Protein AF-A0A379WLP4-F1 (afdb_monomer)

Solvent-accessible surface area (backbone atoms only — not comparable to full-atom values): 7113 Å² total; per-residue (Å²): 132,89,72,77,72,89,37,88,40,67,67,55,43,51,55,47,60,77,46,59,93,45,58,70,45,80,74,51,76,44,30,33,38,35,47,79,51,101,58,33,37,35,39,41,37,48,49,76,49,77,53,95,95,45,73,48,75,46,76,45,78,46,81,50,61,73,77,91,69,86,80,85,75,71,75,43,78,44,61,55,70,93,89,52,93,49,63,40,43,56,43,67,52,81,94,42,44,71,57,33,59,52,56,67,70,36,68,65,67,25,67,62,82,120

Sequence (114 aa):
MSSVPWFKSTLMNMVLRDLSGWRCEKLTEHSAVLHLNAFTQVICHVQQKRLFMASIHSCEFRVKGAINYPLQGKIRAHQPGWLKRYPVIFTGSKSTAGLINYLNRFPNLQQALE

Nearest PDB structures (foldseek):
  6em1-assembly1_5  TM=5.827E-01  e=7.684E-01  Saccharomyces cerevisiae S288C
  4m5t-assembly3_C  TM=4.895E-01  e=4.809E-01  Homo sapiens
  4ydz-assembly1_A  TM=4.795E-01  e=7.247E-01  Caenorhabditis elegans
  4ydz-assembly1_B  TM=4.992E-01  e=9.714E-01  Caenorhabditis elegans
  3ub1-assembly2_F  TM=5.232E-01  e=4.202E+00  Clostridium perfringens

Foldseek 3Di:
DPDDQPAPDPVVSVVCVVVVVFDWADPDSFWIWTDPDPFKIKIWGWDWDDDPPDIDIDIDIDMDGDPPDPQDFDKDWDADDDPDGDFTQIDGDPSCVVVSVVQVVDSCSRVPPD

InterPro domains:
  IPR021500 Protein of unknown function DUF3156 [PF11354] (17-114)

pLDDT: mean 83.44, std 10.7, range [40.09, 94.69]

Radius of gyration: 18.36 Å; Cα contacts (8 Å, |Δi|>4): 155; chains: 1; bounding box: 30×42×47 Å

Mean predicted aligned error: 9.26 Å

Secondary structure (DSSP, 8-state):
--PPPSSS-HHHHHHHHHTTTSEEEE-SSSEEEEESSSSEEEEEEEEEEEETTEEEEEEEEEEEE---------EEEE---SSS-PPPEEEE-GGGHHHHHHHTT-HHHHHS--

Structure (mmCIF, N/CA/C/O backbone):
data_AF-A0A379WLP4-F1
#
_entry.id   AF-A0A379WLP4-F1
#
loop_
_atom_site.group_PDB
_atom_site.id
_atom_site.type_symbol
_atom_site.label_atom_id
_atom_site.label_alt_id
_atom_site.label_comp_id
_atom_site.label_asym_id
_atom_site.label_entity_id
_atom_site.label_seq_id
_atom_site.pdbx_PDB_ins_code
_atom_site.Cartn_x
_atom_site.Cartn_y
_atom_site.Cartn_z
_atom_site.occupancy
_atom_site.B_iso_or_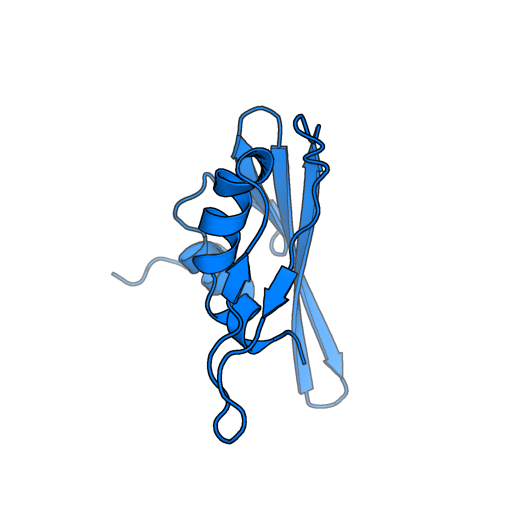equiv
_atom_site.auth_seq_id
_atom_site.auth_comp_id
_atom_site.auth_asym_id
_atom_site.auth_atom_id
_atom_site.pdbx_PDB_model_num
ATOM 1 N N . MET A 1 1 ? -11.983 -0.015 -23.461 1.00 40.09 1 MET A N 1
ATOM 2 C CA . MET A 1 1 ? -10.708 0.479 -24.021 1.00 40.09 1 MET A CA 1
ATOM 3 C C . MET A 1 1 ? -9.580 -0.317 -23.390 1.00 40.09 1 MET A C 1
ATOM 5 O O . MET A 1 1 ? -9.458 -0.290 -22.173 1.00 40.09 1 MET A O 1
ATOM 9 N N . SER A 1 2 ? -8.824 -1.086 -24.176 1.00 44.78 2 SER A N 1
ATOM 10 C CA . SER A 1 2 ? -7.594 -1.723 -23.692 1.00 44.78 2 SER A CA 1
ATOM 11 C C . SER A 1 2 ? -6.563 -0.611 -23.495 1.00 44.78 2 SER A C 1
ATOM 13 O O . SER A 1 2 ? -6.033 -0.081 -24.467 1.00 44.78 2 SER A O 1
ATOM 15 N N . SER A 1 3 ? -6.378 -0.152 -22.255 1.00 64.44 3 SER A N 1
ATOM 16 C CA . SER A 1 3 ? -5.305 0.790 -21.944 1.00 64.44 3 SER A CA 1
ATOM 17 C C . SER A 1 3 ? -3.984 0.062 -22.156 1.00 64.44 3 SER A C 1
ATOM 19 O O . SER A 1 3 ? -3.763 -0.986 -21.542 1.00 64.44 3 SER A O 1
ATOM 21 N N . VAL A 1 4 ? -3.123 0.602 -23.016 1.00 74.25 4 VAL A N 1
ATOM 22 C CA . VAL A 1 4 ? -1.767 0.080 -23.206 1.00 74.25 4 VAL A CA 1
ATOM 23 C C . VAL A 1 4 ? -1.103 -0.039 -21.826 1.00 74.25 4 VAL A C 1
ATOM 25 O O . VAL A 1 4 ? -1.128 0.935 -21.068 1.00 74.25 4 VAL A O 1
ATOM 28 N N . PRO A 1 5 ? -0.565 -1.215 -21.457 1.00 80.75 5 PRO A N 1
ATOM 29 C CA . PRO A 1 5 ? 0.054 -1.399 -20.154 1.00 80.75 5 PRO A CA 1
ATOM 30 C C . PRO A 1 5 ? 1.229 -0.430 -19.996 1.00 80.75 5 PRO A C 1
ATOM 32 O O . PRO A 1 5 ? 2.116 -0.363 -20.845 1.00 80.75 5 PRO A O 1
ATOM 35 N N . TRP A 1 6 ? 1.226 0.331 -18.903 1.00 86.50 6 TRP A N 1
ATOM 36 C CA . TRP A 1 6 ? 2.233 1.363 -18.646 1.00 86.50 6 TRP A CA 1
ATOM 37 C C . TRP A 1 6 ? 3.601 0.761 -18.271 1.00 86.50 6 TRP A C 1
ATOM 39 O O . TRP A 1 6 ? 4.657 1.356 -18.512 1.00 86.50 6 TRP A O 1
ATOM 49 N N . PHE A 1 7 ? 3.588 -0.455 -17.725 1.00 89.88 7 PHE A N 1
ATOM 50 C CA . PHE A 1 7 ? 4.763 -1.257 -17.387 1.00 89.88 7 PHE A CA 1
ATOM 51 C C . PHE A 1 7 ? 4.741 -2.590 -18.127 1.00 89.88 7 PHE A C 1
ATOM 53 O O . PHE A 1 7 ? 3.676 -3.144 -18.392 1.00 89.88 7 PHE A O 1
ATOM 60 N N . LYS A 1 8 ? 5.914 -3.179 -18.377 1.00 89.25 8 LYS A N 1
ATOM 61 C CA . LYS A 1 8 ? 5.987 -4.574 -18.856 1.00 89.25 8 LYS A CA 1
ATOM 62 C C . LYS A 1 8 ? 5.473 -5.578 -17.816 1.00 89.25 8 LYS A C 1
ATOM 64 O O . LYS A 1 8 ? 4.922 -6.618 -18.164 1.00 89.25 8 LYS A O 1
ATOM 69 N N . SER A 1 9 ? 5.649 -5.271 -16.531 1.00 88.50 9 SER A N 1
ATOM 70 C CA . SER A 1 9 ? 5.209 -6.129 -15.429 1.00 88.50 9 SER A CA 1
ATOM 71 C C . SER A 1 9 ? 3.690 -6.078 -15.243 1.00 88.50 9 SER A C 1
ATOM 73 O O . SER A 1 9 ? 3.121 -5.023 -14.960 1.00 88.50 9 SER A O 1
ATOM 75 N N . THR A 1 10 ? 3.034 -7.241 -15.321 1.00 90.19 10 THR A N 1
ATOM 76 C CA . THR A 1 10 ? 1.591 -7.363 -15.037 1.00 90.19 10 THR A CA 1
ATOM 77 C C . THR A 1 10 ? 1.279 -6.971 -13.592 1.00 90.19 10 THR A C 1
ATOM 79 O O . THR A 1 10 ? 0.329 -6.229 -13.354 1.00 90.19 10 THR A O 1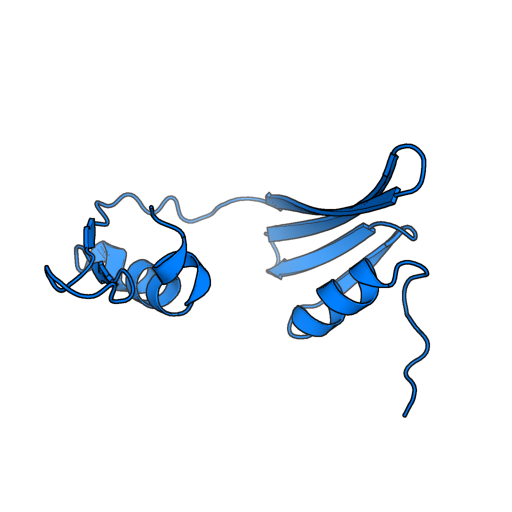
ATOM 82 N N . LEU A 1 11 ? 2.117 -7.391 -12.633 1.00 91.25 11 LEU A N 1
ATOM 83 C CA . LEU A 1 11 ? 1.951 -7.031 -11.223 1.00 91.25 11 LEU A CA 1
ATOM 84 C C . LEU A 1 11 ? 2.036 -5.515 -11.012 1.00 91.25 11 LEU A C 1
ATOM 86 O O . LEU A 1 11 ? 1.209 -4.961 -10.298 1.00 91.25 11 LEU A O 1
ATOM 90 N N . MET A 1 12 ? 2.979 -4.835 -11.671 1.00 93.00 12 MET A N 1
ATOM 91 C CA . MET A 1 12 ? 3.122 -3.383 -11.533 1.00 93.00 12 MET A CA 1
ATOM 92 C C . MET A 1 12 ? 1.892 -2.635 -12.061 1.00 93.00 12 MET A C 1
ATOM 94 O O . MET A 1 12 ? 1.396 -1.725 -11.400 1.00 93.00 12 MET A O 1
ATOM 98 N N . ASN A 1 13 ? 1.350 -3.050 -13.212 1.00 91.69 13 ASN A N 1
ATOM 99 C CA . ASN A 1 13 ? 0.126 -2.451 -13.750 1.00 91.69 13 ASN A CA 1
ATOM 100 C C . ASN A 1 13 ? -1.085 -2.677 -12.833 1.00 91.69 13 ASN A C 1
ATOM 102 O O . ASN A 1 13 ? -1.894 -1.767 -12.676 1.00 91.69 13 ASN A O 1
ATOM 106 N N . MET A 1 14 ? -1.213 -3.858 -12.210 1.00 90.62 14 MET A N 1
ATOM 107 C CA . MET A 1 14 ? -2.284 -4.119 -11.238 1.00 90.62 14 MET A CA 1
ATOM 108 C C . MET A 1 14 ? -2.144 -3.230 -10.001 1.00 90.62 14 MET A C 1
ATOM 110 O O . MET A 1 14 ? -3.093 -2.539 -9.648 1.00 90.62 14 MET A O 1
ATOM 114 N N . VAL A 1 15 ? -0.947 -3.180 -9.404 1.00 90.44 15 VAL A N 1
ATOM 115 C CA . VAL A 1 15 ? -0.667 -2.338 -8.232 1.00 90.44 15 VAL A CA 1
ATOM 116 C C . VAL A 1 15 ? -0.992 -0.873 -8.523 1.00 90.44 15 VAL A C 1
ATOM 118 O O . VAL A 1 15 ? -1.667 -0.224 -7.732 1.00 90.44 15 VAL A O 1
ATOM 121 N N . LEU A 1 16 ? -0.572 -0.339 -9.671 1.00 89.81 16 LEU A N 1
ATOM 122 C CA . LEU A 1 16 ? -0.836 1.062 -10.003 1.00 89.81 16 LEU A CA 1
ATOM 123 C C . LEU A 1 16 ? -2.285 1.352 -10.372 1.00 89.81 16 LEU A C 1
ATOM 125 O O . LEU A 1 16 ? -2.761 2.451 -10.101 1.00 89.81 16 LEU A O 1
ATOM 129 N N . ARG A 1 17 ? -3.001 0.390 -10.955 1.00 90.12 17 ARG A N 1
ATOM 130 C CA . ARG A 1 17 ? -4.445 0.521 -11.158 1.00 90.12 17 ARG A CA 1
ATOM 131 C C . ARG A 1 17 ? -5.157 0.657 -9.815 1.00 90.12 17 ARG A C 1
ATOM 133 O O . ARG A 1 17 ? -5.990 1.547 -9.657 1.00 90.12 17 ARG A O 1
ATOM 140 N N . ASP A 1 18 ? -4.793 -0.177 -8.849 1.00 88.50 18 ASP A N 1
ATOM 141 C CA . ASP A 1 18 ? -5.401 -0.166 -7.519 1.00 88.50 18 ASP A CA 1
ATOM 142 C C . ASP A 1 18 ? -5.010 1.104 -6.729 1.00 88.50 18 ASP A C 1
ATOM 144 O O . ASP A 1 18 ? -5.770 1.581 -5.889 1.00 88.50 18 ASP A O 1
ATOM 148 N N . LEU A 1 19 ? -3.861 1.710 -7.053 1.00 88.06 19 LEU A N 1
ATOM 149 C CA . LEU A 1 19 ? -3.369 2.967 -6.472 1.00 88.06 19 LEU A CA 1
ATOM 150 C C . LEU A 1 19 ? -3.648 4.212 -7.332 1.00 88.06 19 LEU A C 1
ATOM 152 O O . LEU A 1 19 ? -3.113 5.283 -7.047 1.00 88.06 19 LEU A O 1
ATOM 156 N N . SER A 1 20 ? -4.489 4.101 -8.361 1.00 84.00 20 SER A N 1
ATOM 157 C CA . SER A 1 20 ? -4.718 5.151 -9.369 1.00 84.00 20 SER A CA 1
ATOM 158 C C . SER A 1 20 ? -5.252 6.483 -8.822 1.00 84.00 20 SER A C 1
ATOM 160 O O . SER A 1 20 ? -5.181 7.496 -9.513 1.00 84.00 20 SER A O 1
ATOM 162 N N . GLY A 1 21 ? -5.737 6.516 -7.577 1.00 86.00 21 GLY A N 1
ATOM 163 C CA . GLY A 1 21 ? -6.119 7.751 -6.884 1.00 86.00 21 GLY A CA 1
ATOM 164 C C . GLY A 1 21 ? -4.945 8.659 -6.488 1.00 86.00 21 GLY A C 1
ATOM 165 O O . GLY A 1 21 ? -5.174 9.785 -6.054 1.00 86.00 21 GLY A O 1
ATOM 166 N N . TRP A 1 22 ? -3.700 8.198 -6.631 1.00 88.88 22 TRP A N 1
ATOM 167 C CA . TRP A 1 22 ? -2.496 8.951 -6.281 1.00 88.88 22 TRP A CA 1
ATOM 168 C C . TRP A 1 22 ? -1.708 9.366 -7.522 1.00 88.88 22 TRP A C 1
ATOM 170 O O . TRP A 1 22 ? -1.597 8.615 -8.493 1.00 88.88 22 TRP A O 1
ATOM 180 N N . ARG A 1 23 ? -1.081 10.550 -7.471 1.00 91.25 23 ARG A N 1
ATOM 181 C CA . ARG A 1 23 ? -0.152 10.978 -8.524 1.00 91.25 23 ARG A CA 1
ATOM 182 C C . ARG A 1 23 ? 1.048 10.033 -8.548 1.00 91.25 23 ARG A C 1
ATOM 184 O O . ARG A 1 23 ? 1.740 9.891 -7.540 1.00 91.25 23 ARG A O 1
ATOM 191 N N . CYS A 1 24 ? 1.299 9.438 -9.708 1.00 91.12 24 CYS A N 1
ATOM 192 C CA . CYS A 1 24 ? 2.350 8.450 -9.915 1.00 91.12 24 CYS A CA 1
ATOM 193 C C . CYS A 1 24 ? 3.334 8.901 -11.003 1.00 91.12 24 CYS A C 1
ATOM 195 O O . CYS A 1 24 ? 2.924 9.460 -12.020 1.00 91.12 24 CYS A O 1
ATOM 197 N N . GLU A 1 25 ? 4.619 8.622 -10.800 1.00 93.12 25 GLU A N 1
ATOM 198 C CA . GLU A 1 25 ? 5.699 8.840 -11.761 1.00 93.12 25 GLU A CA 1
ATOM 199 C C . GLU A 1 25 ? 6.489 7.542 -11.964 1.00 93.12 25 GLU A C 1
ATOM 201 O O . GLU A 1 25 ? 6.898 6.884 -11.005 1.00 93.12 25 GLU A O 1
ATOM 206 N N . LYS A 1 26 ? 6.715 7.155 -13.222 1.00 94.06 26 LYS A N 1
ATOM 207 C CA . LYS A 1 26 ? 7.513 5.974 -13.563 1.00 94.06 26 LYS A CA 1
ATOM 208 C C . LYS A 1 26 ? 9.000 6.299 -13.433 1.00 94.06 26 LYS A C 1
ATOM 210 O O . LYS A 1 26 ? 9.487 7.183 -14.125 1.00 94.06 26 LYS A O 1
ATOM 215 N N . LEU A 1 27 ? 9.719 5.543 -12.601 1.00 93.12 27 LEU A N 1
ATOM 216 C CA . LEU A 1 27 ? 11.176 5.667 -12.476 1.00 93.12 27 LEU A CA 1
ATOM 217 C C . LEU A 1 27 ? 11.906 4.699 -13.410 1.00 93.12 27 LEU A C 1
ATOM 219 O O . LEU A 1 27 ? 12.856 5.070 -14.089 1.00 93.12 27 LEU A O 1
ATOM 223 N N . THR A 1 28 ? 11.474 3.438 -13.424 1.00 92.38 28 THR A N 1
ATOM 224 C CA . THR A 1 28 ? 12.051 2.370 -14.254 1.00 92.38 28 THR A CA 1
ATOM 225 C C . THR A 1 28 ? 10.941 1.437 -14.750 1.00 92.38 28 THR A C 1
ATOM 227 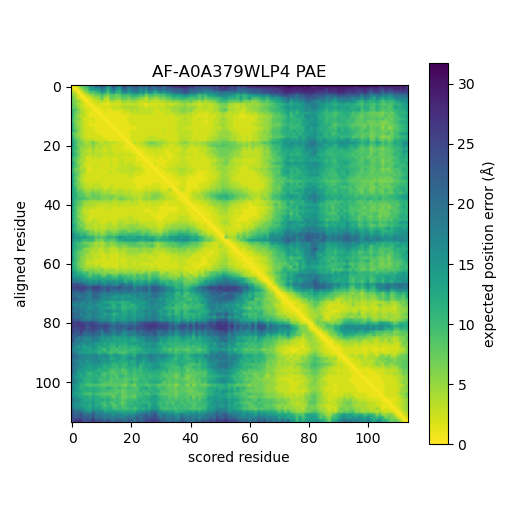O O . THR A 1 28 ? 9.775 1.619 -14.415 1.00 92.38 28 THR A O 1
ATOM 230 N N . GLU A 1 29 ? 11.267 0.385 -15.507 1.00 91.44 29 GLU A N 1
ATOM 231 C CA . GLU A 1 29 ? 10.295 -0.678 -15.841 1.00 91.44 29 GLU A CA 1
ATOM 232 C C . GLU A 1 29 ? 9.831 -1.508 -14.631 1.00 91.44 29 GLU A C 1
ATOM 234 O O . GLU A 1 29 ? 8.861 -2.262 -14.727 1.00 91.44 29 GLU A O 1
ATOM 239 N N . HIS A 1 30 ? 10.506 -1.367 -13.491 1.00 91.25 30 HIS A N 1
ATOM 240 C CA . HIS A 1 30 ? 10.249 -2.140 -12.279 1.00 91.25 30 HIS A CA 1
ATOM 241 C C . HIS A 1 30 ? 9.900 -1.262 -11.078 1.00 91.25 30 HIS A C 1
ATOM 243 O O . HIS A 1 30 ? 9.629 -1.791 -10.004 1.00 91.25 30 HIS A O 1
ATOM 249 N N . SER A 1 31 ? 9.884 0.065 -11.227 1.00 93.38 31 SER A N 1
ATOM 250 C CA . SER A 1 31 ? 9.614 0.966 -10.111 1.00 93.38 31 SER A CA 1
ATOM 251 C C . SER A 1 31 ? 8.896 2.249 -10.501 1.00 93.38 31 SER A C 1
ATOM 253 O O . SER A 1 31 ? 9.059 2.783 -11.600 1.00 93.38 31 SER A O 1
ATOM 255 N N . ALA A 1 32 ? 8.117 2.759 -9.552 1.00 94.56 32 ALA A N 1
ATOM 256 C CA . ALA A 1 32 ? 7.408 4.025 -9.652 1.00 94.56 32 ALA A CA 1
ATOM 257 C C . ALA A 1 32 ? 7.381 4.739 -8.299 1.00 94.56 32 ALA A C 1
ATOM 259 O O . ALA A 1 32 ? 7.506 4.104 -7.250 1.00 94.56 32 ALA A O 1
ATOM 260 N N . VAL A 1 33 ? 7.200 6.053 -8.332 1.00 94.69 33 VAL A N 1
ATOM 261 C CA . VAL A 1 33 ? 6.989 6.895 -7.154 1.00 94.69 33 VAL A CA 1
ATOM 262 C C . VAL A 1 33 ? 5.533 7.312 -7.106 1.00 94.69 33 VAL A C 1
ATOM 264 O O . VAL A 1 33 ? 5.007 7.845 -8.078 1.00 94.69 33 VAL A O 1
ATOM 267 N N . LEU A 1 34 ? 4.899 7.113 -5.955 1.00 93.44 34 LEU A N 1
ATOM 268 C CA . LEU A 1 34 ? 3.620 7.715 -5.615 1.00 93.44 34 LEU A CA 1
ATOM 269 C C . LEU A 1 34 ? 3.852 8.910 -4.702 1.00 93.44 34 LEU A C 1
ATOM 271 O O . LEU A 1 34 ? 4.509 8.807 -3.663 1.00 93.44 34 LEU A O 1
ATOM 275 N N . HIS A 1 35 ? 3.277 10.042 -5.079 1.00 90.19 35 HIS A N 1
ATOM 276 C CA . HIS A 1 35 ? 3.309 11.256 -4.279 1.00 90.19 35 HIS A CA 1
ATOM 277 C C . HIS A 1 35 ? 2.084 11.272 -3.370 1.00 90.19 35 HIS A C 1
ATOM 279 O O . HIS A 1 35 ? 0.969 11.509 -3.835 1.00 90.19 35 HIS A O 1
ATOM 285 N N . LEU A 1 36 ? 2.292 11.017 -2.074 1.00 85.19 36 LEU A N 1
ATOM 286 C CA . LEU A 1 36 ? 1.213 11.093 -1.087 1.00 85.19 36 LEU A CA 1
ATOM 287 C C . LEU A 1 36 ? 0.891 12.549 -0.743 1.00 85.19 36 LEU A C 1
ATOM 289 O O . LEU A 1 36 ? -0.266 12.921 -0.584 1.00 85.19 36 LEU A O 1
ATOM 293 N N . ASN A 1 37 ? 1.924 13.381 -0.609 1.00 84.06 37 ASN A N 1
ATOM 294 C CA . ASN A 1 37 ? 1.813 14.824 -0.404 1.00 84.06 37 ASN A CA 1
ATOM 295 C C . ASN A 1 37 ? 3.136 15.509 -0.814 1.00 84.06 37 ASN A C 1
ATOM 297 O O . ASN A 1 37 ? 4.032 14.864 -1.358 1.00 84.06 37 ASN A O 1
ATOM 301 N N . ALA A 1 38 ? 3.272 16.812 -0.548 1.00 83.44 38 ALA A N 1
ATOM 302 C CA . ALA A 1 38 ? 4.465 17.592 -0.897 1.00 83.44 38 ALA A CA 1
ATOM 303 C C . ALA A 1 38 ? 5.770 17.108 -0.224 1.00 83.44 38 ALA A C 1
ATOM 305 O O . ALA A 1 38 ? 6.855 17.384 -0.727 1.00 83.44 38 ALA A O 1
ATOM 306 N N . PHE 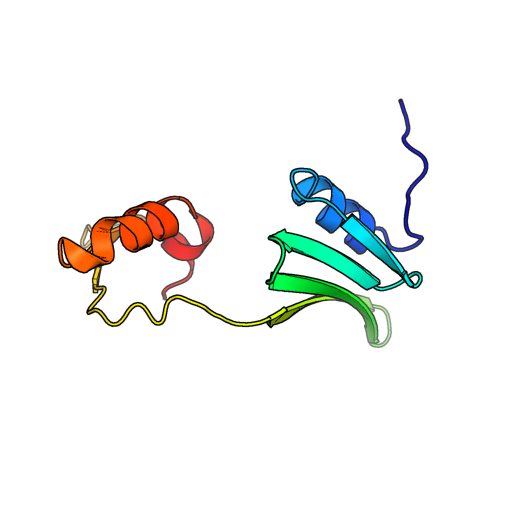A 1 39 ? 5.676 16.376 0.887 1.00 82.69 39 PHE A N 1
ATOM 307 C CA . PHE A 1 39 ? 6.802 15.992 1.744 1.00 82.69 39 PHE A CA 1
ATOM 308 C C . PHE A 1 39 ? 6.977 14.475 1.894 1.00 82.69 39 PHE A C 1
ATOM 310 O O . PHE A 1 39 ? 7.959 14.025 2.487 1.00 82.69 39 PHE A O 1
ATOM 317 N N . THR A 1 40 ? 6.031 13.675 1.396 1.00 86.50 40 THR A N 1
ATOM 318 C CA . THR A 1 40 ? 6.020 12.218 1.556 1.00 86.50 40 THR A CA 1
ATOM 319 C C . THR A 1 40 ? 5.800 11.529 0.221 1.00 86.50 40 THR A C 1
ATOM 321 O O . THR A 1 40 ? 4.823 11.782 -0.489 1.00 86.50 40 THR A O 1
ATOM 324 N N . GLN A 1 41 ? 6.701 10.603 -0.084 1.00 90.94 41 GLN A N 1
ATOM 325 C CA . GLN A 1 41 ? 6.686 9.801 -1.296 1.00 90.94 41 GLN A CA 1
ATOM 326 C C . GLN A 1 41 ? 6.789 8.317 -0.941 1.00 90.94 41 GLN A C 1
ATOM 328 O O . GLN A 1 41 ? 7.448 7.938 0.032 1.00 90.94 41 GLN A O 1
ATOM 333 N N . VAL A 1 42 ? 6.158 7.469 -1.747 1.00 91.94 42 VAL A N 1
ATOM 334 C CA . VAL A 1 42 ? 6.264 6.011 -1.647 1.00 91.94 42 VAL A CA 1
ATOM 335 C C . VAL A 1 42 ? 6.837 5.472 -2.941 1.00 91.94 42 VAL A C 1
ATOM 337 O O . VAL A 1 42 ? 6.283 5.692 -4.010 1.00 91.94 42 VAL A O 1
ATOM 340 N N . ILE A 1 43 ? 7.949 4.757 -2.849 1.00 93.44 43 ILE A N 1
ATOM 341 C CA . ILE A 1 43 ? 8.548 4.047 -3.972 1.00 93.44 43 ILE A CA 1
ATOM 342 C C . ILE A 1 43 ? 7.956 2.641 -3.995 1.00 93.44 43 ILE A C 1
ATOM 344 O O . ILE A 1 43 ? 8.164 1.868 -3.059 1.00 93.44 43 ILE A O 1
ATOM 348 N N . CYS A 1 44 ? 7.255 2.308 -5.070 1.00 93.00 44 CYS A N 1
ATOM 349 C CA . CYS A 1 44 ? 6.877 0.940 -5.395 1.00 93.00 44 CYS A CA 1
ATOM 350 C C . CYS A 1 44 ? 7.968 0.305 -6.242 1.00 93.00 44 CYS A C 1
ATOM 352 O O . CYS A 1 44 ? 8.406 0.895 -7.230 1.00 93.00 44 CYS A O 1
ATOM 354 N N . HIS A 1 45 ? 8.376 -0.905 -5.885 1.00 93.94 45 HIS A N 1
ATOM 355 C CA . HIS A 1 45 ? 9.349 -1.681 -6.636 1.00 93.94 45 HIS A CA 1
ATOM 356 C 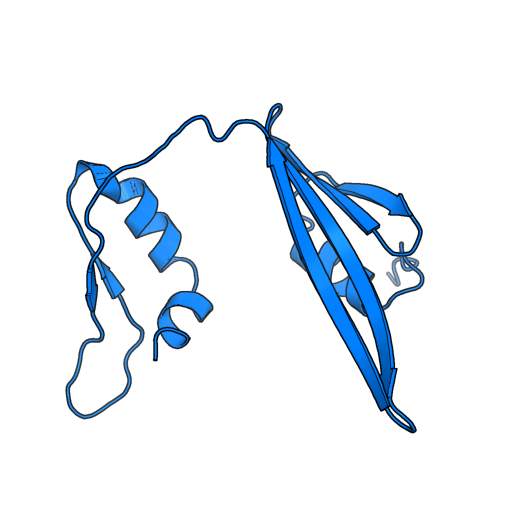C . HIS A 1 45 ? 8.860 -3.115 -6.804 1.00 93.94 45 HIS A C 1
ATOM 358 O O . HIS A 1 45 ? 8.692 -3.839 -5.825 1.00 93.94 45 HIS A O 1
ATOM 364 N N . VAL A 1 46 ? 8.661 -3.546 -8.045 1.00 92.81 46 VAL A N 1
ATOM 365 C CA . VAL A 1 46 ? 8.313 -4.926 -8.367 1.00 92.81 46 VAL A CA 1
ATOM 366 C C . VAL A 1 46 ? 9.564 -5.696 -8.747 1.00 92.81 46 VAL A C 1
ATOM 368 O O . VAL A 1 46 ? 10.266 -5.340 -9.687 1.00 92.81 46 VAL A O 1
ATOM 371 N N . GLN A 1 47 ? 9.797 -6.803 -8.057 1.00 92.19 47 GLN A N 1
ATOM 372 C CA . GLN A 1 47 ? 10.850 -7.755 -8.376 1.00 92.19 47 GLN A CA 1
ATOM 373 C C . GLN A 1 47 ? 10.246 -9.097 -8.781 1.00 92.19 47 GLN A C 1
ATOM 375 O O . GLN A 1 47 ? 9.204 -9.519 -8.274 1.00 92.19 47 GLN A O 1
ATOM 380 N N . GLN A 1 48 ? 10.927 -9.782 -9.693 1.00 89.25 48 GLN A N 1
ATOM 381 C CA . GLN A 1 48 ? 10.614 -11.149 -10.077 1.00 89.25 48 GLN A CA 1
ATOM 382 C C . GLN A 1 48 ? 11.799 -12.031 -9.700 1.00 89.25 48 GLN A C 1
ATOM 384 O O . GLN A 1 48 ? 12.912 -11.827 -10.180 1.00 89.25 48 GLN A O 1
ATOM 389 N N . LYS A 1 49 ? 11.555 -13.035 -8.859 1.00 90.12 49 LYS A N 1
ATOM 390 C CA . LYS A 1 49 ? 12.528 -14.074 -8.531 1.00 90.12 49 LYS A CA 1
ATOM 391 C C . LYS A 1 49 ? 12.084 -15.382 -9.172 1.00 90.12 49 LYS A C 1
ATOM 393 O O . LYS A 1 49 ? 11.012 -15.902 -8.867 1.00 90.12 49 LYS A O 1
ATOM 398 N N . ARG A 1 50 ? 12.914 -15.920 -10.063 1.00 87.25 50 ARG A N 1
ATOM 399 C CA . ARG A 1 50 ? 12.687 -17.236 -10.668 1.00 87.25 50 ARG A CA 1
ATOM 400 C C . ARG A 1 50 ? 13.223 -18.321 -9.737 1.00 87.25 50 ARG A C 1
ATOM 402 O O . ARG A 1 50 ? 14.376 -18.257 -9.321 1.00 87.25 50 ARG A O 1
ATOM 409 N N . LEU A 1 51 ? 12.391 -19.304 -9.415 1.00 87.38 51 LEU A N 1
ATOM 410 C CA . LEU A 1 51 ? 12.760 -20.492 -8.648 1.00 87.38 51 LEU A CA 1
ATOM 411 C C . LEU A 1 51 ? 12.429 -21.720 -9.490 1.00 87.38 51 LEU A C 1
ATOM 413 O O . LEU A 1 51 ? 11.262 -22.077 -9.620 1.00 87.38 51 LEU A O 1
ATOM 417 N N . PHE A 1 52 ? 13.450 -22.352 -10.071 1.00 85.94 52 PHE A N 1
ATOM 418 C CA . PHE A 1 52 ? 13.310 -23.519 -10.951 1.00 85.94 52 PHE A CA 1
ATOM 419 C C . PHE A 1 52 ? 12.241 -23.305 -12.049 1.00 85.94 52 PHE A C 1
ATOM 421 O O . PHE A 1 52 ? 12.474 -22.563 -13.010 1.00 85.94 52 PHE A O 1
ATOM 428 N N . MET A 1 53 ? 11.065 -23.925 -11.882 1.00 88.75 53 MET A N 1
ATOM 429 C CA . MET A 1 53 ? 9.917 -23.892 -12.799 1.00 88.75 53 MET A CA 1
ATOM 430 C C . MET A 1 53 ? 8.855 -22.835 -12.441 1.00 88.75 53 MET A C 1
ATOM 432 O O . MET A 1 53 ? 7.873 -22.692 -13.161 1.00 88.75 53 MET A O 1
ATOM 436 N N . ALA A 1 54 ? 9.038 -22.078 -11.358 1.00 85.38 54 ALA A N 1
ATOM 437 C CA . ALA A 1 54 ? 8.115 -21.044 -10.900 1.00 85.38 54 ALA A CA 1
ATOM 438 C C . ALA A 1 54 ? 8.740 -19.641 -10.976 1.00 85.38 54 ALA A C 1
ATOM 440 O O . ALA A 1 54 ? 9.957 -19.460 -10.895 1.00 85.38 54 ALA A O 1
ATOM 441 N N . SER A 1 55 ? 7.887 -18.624 -11.105 1.00 83.69 55 SER A N 1
ATOM 442 C CA . SER A 1 55 ? 8.267 -17.217 -10.950 1.00 83.69 55 SER A CA 1
ATOM 443 C C . SER A 1 55 ? 7.463 -16.597 -9.821 1.00 83.69 55 SER A C 1
ATOM 445 O O . SER A 1 55 ? 6.237 -16.542 -9.886 1.00 83.69 55 SER A O 1
ATOM 447 N N . ILE A 1 56 ? 8.160 -16.105 -8.803 1.00 87.06 56 ILE A N 1
ATOM 448 C CA . ILE A 1 56 ? 7.562 -15.341 -7.716 1.00 87.06 56 ILE A CA 1
ATOM 449 C C . ILE A 1 56 ? 7.711 -13.868 -8.060 1.00 87.06 56 ILE A C 1
ATOM 451 O O . ILE A 1 56 ? 8.821 -13.386 -8.285 1.00 87.06 56 ILE A O 1
ATOM 455 N N . HIS A 1 57 ? 6.593 -13.157 -8.087 1.00 89.50 57 HIS A N 1
ATOM 456 C CA . HIS A 1 57 ? 6.573 -11.711 -8.235 1.00 89.50 57 HIS A CA 1
ATOM 457 C C . HIS A 1 57 ? 6.245 -11.105 -6.876 1.00 89.50 57 HIS A C 1
ATOM 459 O O . HIS A 1 57 ? 5.285 -11.526 -6.233 1.00 89.50 57 HIS A O 1
ATOM 465 N N . SER A 1 58 ? 7.025 -10.125 -6.439 1.00 89.62 58 SER A N 1
ATOM 466 C CA . SER A 1 58 ? 6.728 -9.359 -5.232 1.00 89.62 58 SER A CA 1
ATOM 467 C C . SER A 1 58 ? 6.801 -7.869 -5.522 1.00 89.62 58 SER A C 1
ATOM 469 O O . SER A 1 58 ? 7.572 -7.424 -6.369 1.00 89.62 58 SER A O 1
ATOM 471 N N . CYS A 1 59 ? 5.963 -7.101 -4.831 1.00 91.38 59 CYS A N 1
ATOM 472 C CA . C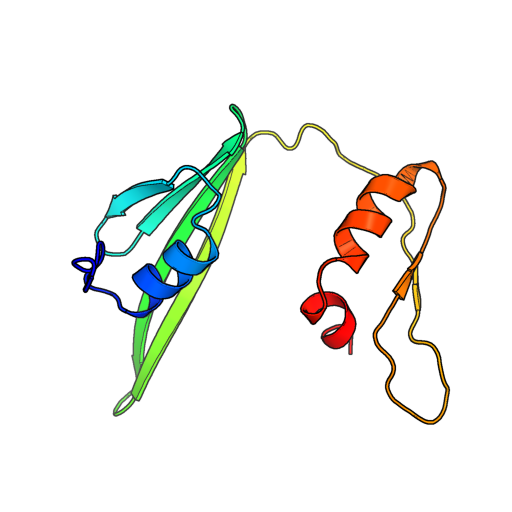YS A 1 59 ? 5.978 -5.647 -4.858 1.00 91.38 59 CYS A CA 1
ATOM 473 C C . CYS A 1 59 ? 6.370 -5.148 -3.471 1.00 91.38 59 CYS A C 1
ATOM 475 O O . CYS A 1 59 ? 5.716 -5.474 -2.483 1.00 91.38 59 CYS A O 1
ATOM 477 N N . GLU A 1 60 ? 7.438 -4.369 -3.400 1.00 92.81 60 GLU A N 1
ATOM 478 C CA . GLU A 1 60 ? 7.917 -3.725 -2.188 1.00 92.81 60 GLU A CA 1
ATOM 479 C C . GLU A 1 60 ? 7.518 -2.247 -2.199 1.00 92.81 60 GLU A C 1
ATOM 481 O O . GLU A 1 60 ? 7.601 -1.582 -3.234 1.00 92.81 60 GLU A O 1
ATOM 486 N N . PHE A 1 61 ? 7.107 -1.730 -1.042 1.00 91.12 61 PHE A N 1
ATOM 487 C CA . PHE A 1 61 ? 6.762 -0.327 -0.840 1.00 91.12 61 PHE A CA 1
ATOM 488 C C . PHE A 1 61 ? 7.755 0.290 0.140 1.00 91.12 61 PHE A C 1
ATOM 490 O O . PHE A 1 61 ? 7.869 -0.164 1.277 1.00 91.12 61 PHE A O 1
ATOM 497 N N . ARG A 1 62 ? 8.465 1.337 -0.282 1.00 88.81 62 ARG A N 1
ATOM 498 C CA . ARG A 1 62 ? 9.410 2.076 0.565 1.00 88.81 62 ARG A CA 1
ATOM 499 C C . ARG A 1 62 ? 8.955 3.512 0.718 1.00 88.81 62 ARG A C 1
ATOM 501 O O . ARG A 1 62 ? 8.832 4.228 -0.270 1.00 88.81 62 ARG A O 1
ATOM 508 N N . VAL A 1 63 ? 8.742 3.950 1.951 1.00 87.44 63 VAL A N 1
ATOM 509 C CA . VAL A 1 63 ? 8.349 5.332 2.242 1.00 87.44 63 VAL A CA 1
ATOM 510 C C . VAL A 1 63 ? 9.602 6.185 2.441 1.00 87.44 63 VAL A C 1
ATOM 512 O O . VAL A 1 63 ? 10.505 5.798 3.180 1.00 87.44 63 VAL A O 1
ATOM 515 N N . LYS A 1 64 ? 9.658 7.351 1.793 1.00 81.06 64 LYS A N 1
ATOM 516 C CA . LYS A 1 64 ? 10.657 8.397 2.044 1.00 81.06 64 LYS A CA 1
ATOM 517 C C . LYS A 1 64 ? 9.945 9.715 2.344 1.00 81.06 64 LYS A C 1
ATOM 519 O O . LYS A 1 64 ? 9.028 10.103 1.621 1.00 81.06 64 LYS A O 1
ATOM 524 N N . GLY A 1 65 ? 10.381 10.413 3.387 1.00 77.19 65 GLY A N 1
ATOM 525 C CA . GLY A 1 65 ? 9.852 11.729 3.744 1.00 77.19 65 GLY A CA 1
ATOM 526 C C . GLY A 1 65 ? 9.859 11.997 5.243 1.00 77.19 65 GLY A C 1
ATOM 527 O O . GLY A 1 65 ? 10.090 11.092 6.047 1.00 77.19 65 GLY A O 1
ATOM 528 N N . ALA A 1 66 ? 9.590 13.248 5.609 1.00 71.88 66 ALA A N 1
ATOM 529 C CA . ALA A 1 66 ? 9.396 13.633 7.000 1.00 71.88 66 ALA A CA 1
ATOM 530 C C . ALA A 1 66 ? 8.023 13.140 7.484 1.00 71.88 66 ALA A C 1
ATOM 532 O O . ALA A 1 66 ? 6.987 13.478 6.907 1.00 71.88 66 ALA A O 1
ATOM 533 N N . ILE A 1 67 ? 8.008 12.328 8.543 1.00 67.44 67 ILE A N 1
ATOM 534 C CA . ILE A 1 67 ? 6.774 11.913 9.216 1.00 67.44 67 ILE A CA 1
ATOM 535 C C . ILE A 1 67 ? 6.421 13.018 10.214 1.00 67.44 67 ILE A C 1
ATOM 537 O O . ILE A 1 67 ? 6.848 12.991 11.363 1.00 67.44 67 ILE A O 1
ATOM 541 N N . ASN A 1 68 ? 5.654 14.014 9.769 1.00 60.50 68 ASN A N 1
ATOM 542 C CA . ASN A 1 68 ? 5.363 15.210 10.572 1.00 60.50 68 ASN A CA 1
ATOM 543 C C . ASN A 1 68 ? 4.332 15.009 11.701 1.00 60.50 68 ASN A C 1
ATOM 545 O O . ASN A 1 68 ? 3.890 15.981 12.301 1.00 60.50 68 ASN A O 1
ATOM 549 N N . TYR A 1 69 ? 3.969 13.769 12.034 1.00 61.19 69 TYR A N 1
ATOM 550 C CA . TYR A 1 69 ? 3.071 13.473 13.151 1.00 61.19 69 TYR A CA 1
ATOM 551 C C . TYR A 1 69 ? 3.465 12.159 13.830 1.00 61.19 69 TYR A C 1
ATOM 553 O O . TYR A 1 69 ? 2.874 11.119 13.527 1.00 61.19 69 TYR A O 1
ATOM 561 N N . PRO A 1 70 ? 4.440 12.156 14.759 1.00 63.78 70 PRO A N 1
ATOM 562 C CA . PRO A 1 70 ? 4.559 11.049 15.693 1.00 63.78 70 PRO A CA 1
ATOM 563 C C . PRO A 1 70 ? 3.311 11.055 16.584 1.00 63.78 70 PRO A C 1
ATOM 565 O O . PRO A 1 70 ? 3.230 11.765 17.584 1.00 63.78 70 PRO A O 1
ATOM 568 N N . LEU A 1 71 ? 2.287 10.298 16.191 1.00 65.38 71 LEU A N 1
ATOM 569 C CA . LEU A 1 71 ? 1.126 10.076 17.037 1.00 65.38 71 LEU A CA 1
ATOM 570 C C . LEU A 1 71 ? 1.501 9.018 18.074 1.00 65.38 71 LEU A C 1
ATOM 572 O O . LEU A 1 71 ? 1.613 7.836 17.754 1.00 65.38 71 LEU A O 1
ATOM 576 N N . GLN A 1 72 ? 1.687 9.440 19.321 1.00 68.81 72 GLN A N 1
ATOM 577 C CA . GLN A 1 72 ? 1.888 8.519 20.431 1.00 68.81 72 GLN A CA 1
ATOM 578 C C . GLN A 1 72 ? 0.553 8.273 21.136 1.00 68.81 72 GLN A C 1
ATOM 580 O O . GLN A 1 72 ? -0.118 9.198 21.591 1.00 68.81 72 GLN A O 1
ATOM 585 N N . GLY A 1 73 ? 0.147 7.011 21.220 1.00 74.19 73 GLY A N 1
ATOM 586 C CA . GLY A 1 73 ? -1.087 6.637 21.894 1.00 74.19 73 GLY A CA 1
ATOM 587 C C . GLY A 1 73 ? -1.259 5.130 21.982 1.00 74.19 73 GLY A C 1
ATOM 588 O O . GLY A 1 73 ? -0.650 4.371 21.230 1.00 74.19 73 GLY A O 1
ATOM 589 N N . LYS A 1 74 ? -2.086 4.688 22.932 1.00 81.62 74 LYS A N 1
ATOM 590 C CA . LYS A 1 74 ? -2.377 3.267 23.134 1.00 81.62 74 LYS A CA 1
ATOM 591 C C . LYS A 1 74 ? -3.588 2.870 22.295 1.00 81.62 74 LYS A C 1
ATOM 593 O O . L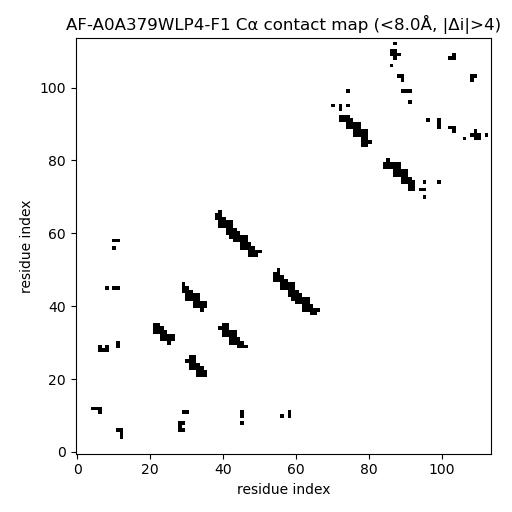YS A 1 74 ? -4.707 3.278 22.602 1.00 81.62 74 LYS A O 1
ATOM 598 N N . ILE A 1 75 ? -3.354 2.051 21.273 1.00 85.44 75 ILE A N 1
ATOM 599 C CA . ILE A 1 75 ? -4.403 1.427 20.462 1.00 85.44 75 ILE A CA 1
ATOM 600 C C . ILE A 1 75 ? -4.608 0.005 20.974 1.00 85.44 75 ILE A C 1
ATOM 602 O O . ILE A 1 75 ? -3.645 -0.731 21.185 1.00 85.44 75 ILE A O 1
ATOM 606 N N . ARG A 1 76 ? -5.863 -0.380 21.197 1.00 86.00 76 ARG A N 1
ATOM 607 C CA . ARG A 1 76 ? -6.246 -1.761 21.488 1.00 86.00 76 ARG A CA 1
ATOM 608 C C . ARG A 1 76 ? -6.895 -2.358 20.249 1.00 86.00 76 ARG A C 1
ATOM 610 O O . ARG A 1 76 ? -7.85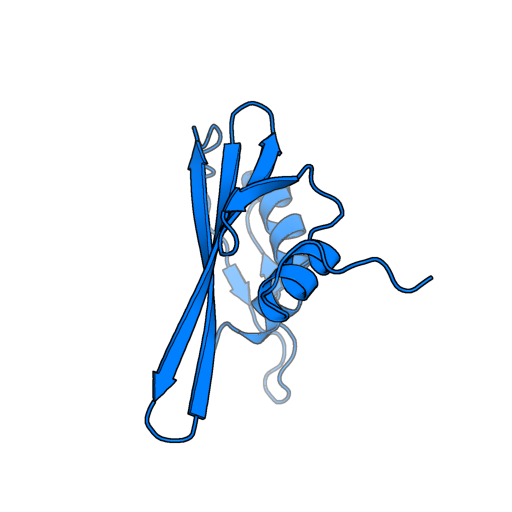6 -1.795 19.729 1.00 86.00 76 ARG A O 1
ATOM 617 N N . ALA A 1 77 ? -6.380 -3.496 19.813 1.00 88.06 77 ALA A N 1
ATOM 618 C CA . ALA A 1 77 ? -7.044 -4.378 18.869 1.00 88.06 77 ALA A CA 1
ATOM 619 C C . ALA A 1 77 ? -7.898 -5.367 19.672 1.00 88.06 77 ALA A C 1
ATOM 621 O O . ALA A 1 77 ? -7.388 -6.017 20.583 1.00 88.06 77 ALA A O 1
ATOM 622 N N . HIS A 1 78 ? -9.196 -5.435 19.389 1.00 85.19 78 HIS A N 1
ATOM 623 C CA . HIS A 1 78 ? -10.114 -6.352 20.059 1.00 85.19 78 HIS A CA 1
ATOM 624 C C . HIS A 1 78 ? -10.905 -7.141 19.023 1.00 85.19 78 HIS A C 1
ATOM 626 O O . HIS A 1 78 ? -11.548 -6.551 18.156 1.00 85.19 78 HIS A O 1
ATOM 632 N N . GLN A 1 79 ? -10.882 -8.466 19.137 1.00 84.44 79 GLN A N 1
ATOM 633 C CA . GLN A 1 79 ? -11.699 -9.358 18.328 1.00 84.44 79 GLN A CA 1
ATOM 634 C C . GLN A 1 79 ? -12.969 -9.720 19.113 1.00 84.44 79 GLN A C 1
ATOM 636 O O . GLN A 1 79 ? -12.873 -10.401 20.133 1.00 84.44 79 GLN A O 1
ATOM 641 N N . PRO A 1 80 ? -14.157 -9.241 18.706 1.00 77.12 80 PRO A N 1
ATOM 642 C CA . PRO A 1 80 ? -15.391 -9.571 19.403 1.00 77.12 80 PRO A CA 1
ATOM 643 C C . PRO A 1 80 ? -15.805 -11.024 19.138 1.00 77.12 80 PRO A C 1
ATOM 645 O O . PRO A 1 80 ? -15.566 -11.560 18.064 1.00 77.12 80 PRO A O 1
ATOM 648 N N . GLY A 1 81 ? -16.494 -11.636 20.102 1.00 71.56 81 GLY A N 1
ATOM 649 C CA . GLY A 1 81 ? -17.059 -12.981 19.969 1.00 71.56 81 GLY A CA 1
ATOM 650 C C . GLY A 1 81 ? -16.100 -14.103 20.377 1.00 71.56 81 GLY A C 1
ATOM 651 O O . GLY A 1 81 ? -14.923 -14.100 20.049 1.00 71.56 81 GLY A O 1
ATOM 652 N N . TRP A 1 82 ? -16.635 -15.081 21.110 1.00 62.94 82 TRP A N 1
ATOM 653 C CA . TRP A 1 82 ? -15.852 -16.190 21.671 1.00 62.94 82 TRP A CA 1
ATOM 654 C C . TRP A 1 82 ? -15.860 -17.453 20.791 1.00 62.94 82 TRP A C 1
ATOM 656 O O . TRP A 1 82 ? -14.942 -18.260 20.853 1.00 62.94 82 TRP A O 1
ATOM 666 N N . LEU A 1 83 ? -16.886 -17.613 19.944 1.00 67.00 83 LEU A N 1
ATOM 667 C CA . LEU A 1 83 ? -17.150 -18.840 19.171 1.00 67.00 83 LEU A CA 1
ATOM 668 C C . LEU A 1 83 ? -17.027 -18.671 17.647 1.00 67.00 83 LEU A C 1
ATOM 670 O O . LEU A 1 83 ? -16.954 -19.661 16.925 1.00 67.00 83 LEU A O 1
ATOM 674 N N . LYS A 1 84 ? -17.022 -17.435 17.133 1.00 67.94 84 LYS A N 1
ATOM 675 C CA . LYS A 1 84 ? -16.959 -17.137 15.694 1.00 67.94 84 LYS A CA 1
ATOM 676 C C . LYS A 1 84 ? -15.942 -16.028 15.460 1.00 67.94 84 LYS A C 1
ATOM 678 O O . LYS A 1 84 ? -15.952 -15.042 16.189 1.00 67.94 84 LYS A O 1
ATOM 683 N N . ARG A 1 85 ? -15.084 -16.183 14.448 1.00 69.75 85 ARG A N 1
ATOM 684 C CA . ARG A 1 85 ? -14.092 -15.166 14.073 1.00 69.75 85 ARG A CA 1
ATOM 685 C C . ARG A 1 85 ? -14.809 -13.945 13.499 1.00 69.75 85 ARG A C 1
ATOM 687 O O . ARG A 1 85 ? -15.223 -13.958 12.341 1.00 69.75 85 ARG A O 1
ATOM 694 N N . TYR A 1 86 ? -14.979 -12.910 14.313 1.00 78.88 86 TYR A N 1
ATOM 695 C CA . TYR A 1 86 ? -15.357 -11.586 13.824 1.00 78.88 86 TYR A CA 1
ATOM 696 C C . TYR A 1 86 ? -14.104 -10.776 13.464 1.00 78.88 86 TYR A C 1
ATOM 698 O O . TYR A 1 86 ? -13.016 -11.099 13.949 1.00 78.88 86 TYR A O 1
ATOM 706 N N . PRO A 1 87 ? -14.232 -9.735 12.621 1.00 82.88 87 PRO A N 1
ATOM 707 C CA . PRO A 1 87 ? -13.130 -8.825 12.330 1.00 82.88 87 PRO A CA 1
ATOM 708 C C . PRO A 1 87 ? -12.637 -8.116 13.595 1.00 82.88 87 PRO A C 1
ATOM 710 O O . PRO A 1 87 ? -13.435 -7.713 14.445 1.00 82.88 87 PRO A O 1
ATOM 713 N N . VAL A 1 88 ? -11.324 -7.930 13.700 1.00 87.12 88 VAL A N 1
ATOM 714 C CA . VAL A 1 88 ? -10.700 -7.122 14.750 1.00 87.12 88 VAL A CA 1
ATOM 715 C C . VAL A 1 88 ? -11.156 -5.670 14.624 1.00 87.12 88 VAL A C 1
ATOM 717 O O . VAL A 1 88 ? -11.150 -5.088 13.542 1.00 87.12 88 VAL A O 1
ATOM 720 N N . ILE A 1 89 ? -11.510 -5.062 15.751 1.00 88.94 89 ILE A N 1
ATOM 721 C CA . ILE A 1 89 ? -11.862 -3.648 15.850 1.00 88.94 89 ILE A CA 1
ATOM 722 C C . ILE A 1 89 ? -10.748 -2.925 16.604 1.00 88.94 89 ILE A C 1
ATOM 724 O O . ILE A 1 89 ? -10.365 -3.315 17.711 1.00 88.94 89 ILE A O 1
ATOM 728 N N . PHE A 1 90 ? -10.243 -1.841 16.017 1.00 90.06 90 PHE A N 1
ATOM 729 C CA . PHE A 1 90 ? -9.288 -0.950 16.669 1.00 90.06 90 PHE A CA 1
ATOM 730 C C . PHE A 1 90 ? -10.034 0.067 17.539 1.00 90.06 90 PHE A C 1
ATOM 732 O O . PHE A 1 90 ? -11.014 0.669 17.100 1.00 90.06 90 PHE A O 1
ATOM 739 N N . THR A 1 91 ? -9.573 0.268 18.775 1.00 90.38 91 THR A N 1
ATOM 740 C CA . THR A 1 91 ? -10.146 1.206 19.759 1.00 90.38 91 THR A CA 1
ATOM 741 C C . THR A 1 91 ? -9.040 1.929 20.538 1.00 90.38 91 THR A C 1
ATOM 743 O O . THR A 1 91 ? -7.891 1.487 20.554 1.00 90.38 91 THR A O 1
ATOM 746 N N . GLY A 1 92 ? -9.356 3.049 21.196 1.00 87.50 92 GLY A N 1
ATOM 747 C CA . GLY A 1 92 ? -8.374 3.837 21.950 1.00 87.50 92 GLY A CA 1
ATOM 748 C C . GLY A 1 92 ? -8.908 5.196 22.410 1.00 87.50 92 GLY A C 1
ATOM 749 O O . GLY A 1 92 ? -10.117 5.429 22.426 1.00 87.50 92 GLY A O 1
ATOM 750 N N . SER A 1 93 ? -8.007 6.087 22.831 1.00 84.94 93 SER A N 1
ATOM 751 C CA . SER A 1 93 ? -8.348 7.406 23.383 1.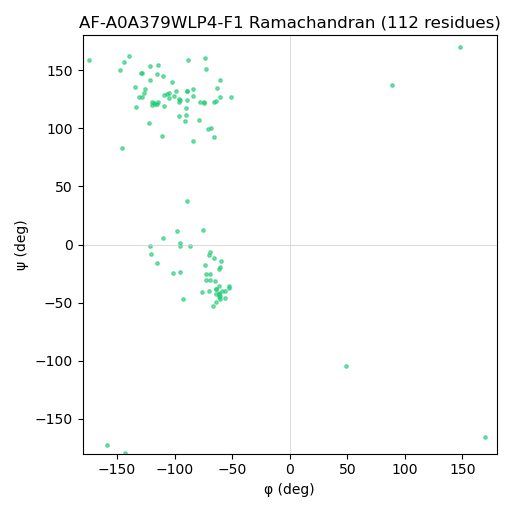00 84.94 93 SER A CA 1
ATOM 752 C C . SER A 1 93 ? -8.821 8.397 22.314 1.00 84.94 93 SER A C 1
ATOM 754 O O . SER A 1 93 ? -8.478 8.273 21.136 1.00 84.94 93 SER A O 1
ATOM 756 N N . LYS A 1 94 ? -9.527 9.462 22.737 1.00 83.69 94 LYS A N 1
ATOM 757 C CA . LYS A 1 94 ? -9.963 10.563 21.850 1.00 83.69 94 LYS A CA 1
ATOM 758 C C . LYS A 1 94 ? -8.810 11.174 21.043 1.00 83.69 94 LYS A C 1
ATOM 760 O O . LYS A 1 94 ? -8.990 11.464 19.867 1.00 83.69 94 LYS A O 1
ATOM 765 N N . SER A 1 95 ? -7.620 11.291 21.639 1.00 83.19 95 SER A N 1
ATOM 766 C CA . SER A 1 95 ? -6.407 11.782 20.965 1.00 83.19 95 SER A CA 1
ATOM 767 C C . SER A 1 95 ? -5.969 10.926 19.768 1.00 83.19 95 SER A C 1
ATOM 769 O O . SER A 1 95 ? -5.239 11.407 18.911 1.00 83.19 95 SER A O 1
ATOM 771 N N . THR A 1 96 ? -6.435 9.676 19.680 1.00 84.62 96 THR A N 1
ATOM 772 C CA . THR A 1 96 ? -6.113 8.723 18.604 1.00 84.62 96 THR A CA 1
ATOM 773 C C . THR A 1 96 ? -7.291 8.430 17.670 1.00 84.62 96 THR A C 1
ATOM 775 O O . THR A 1 96 ? -7.171 7.591 16.779 1.00 84.62 96 THR A O 1
ATOM 778 N N . ALA A 1 97 ? -8.423 9.127 17.828 1.00 86.12 97 ALA A N 1
ATOM 779 C CA . ALA A 1 97 ? -9.664 8.832 17.105 1.00 86.12 97 ALA A CA 1
ATOM 780 C C . ALA A 1 97 ? -9.495 8.849 15.575 1.00 86.12 97 ALA A C 1
ATOM 782 O O . ALA A 1 97 ? -10.012 7.969 14.890 1.00 86.12 97 ALA A O 1
ATOM 783 N N . GLY A 1 98 ? -8.726 9.803 15.038 1.00 85.38 98 GLY A N 1
ATOM 784 C CA . GLY A 1 98 ? -8.439 9.876 13.601 1.00 85.38 98 GLY A CA 1
ATOM 785 C C . GLY A 1 98 ? -7.710 8.635 13.074 1.00 85.38 98 GLY A C 1
ATOM 786 O O . GLY A 1 98 ? -8.104 8.079 12.050 1.00 85.38 98 GLY A O 1
ATOM 787 N N . LEU A 1 99 ? -6.703 8.151 13.808 1.00 85.12 99 LEU A N 1
ATOM 788 C CA . LEU A 1 99 ? -5.953 6.949 13.442 1.00 85.12 99 LEU A CA 1
ATOM 789 C C . LEU A 1 99 ? -6.800 5.682 13.592 1.00 85.12 99 LEU A C 1
ATOM 791 O O . LEU A 1 99 ? -6.760 4.821 12.724 1.00 85.12 99 LEU A O 1
ATOM 795 N N . ILE A 1 100 ? -7.607 5.577 14.646 1.00 89.44 100 ILE A N 1
ATOM 796 C CA . ILE A 1 100 ? -8.528 4.447 14.834 1.00 89.44 100 ILE A CA 1
ATOM 797 C C . ILE A 1 100 ? -9.528 4.365 13.678 1.00 89.44 100 ILE A C 1
ATOM 799 O O . ILE A 1 100 ? -9.719 3.299 13.092 1.00 89.44 100 ILE A O 1
ATOM 803 N N . ASN A 1 101 ? -10.132 5.499 13.317 1.00 88.62 101 ASN A N 1
ATOM 804 C CA . ASN A 1 101 ? -11.057 5.577 12.191 1.00 88.62 101 ASN A CA 1
ATOM 805 C C . ASN A 1 101 ? -10.373 5.216 10.873 1.00 88.62 101 ASN A C 1
ATOM 807 O O . ASN A 1 101 ? -11.001 4.603 10.017 1.00 88.62 101 ASN A O 1
ATOM 811 N N . TYR A 1 102 ? -9.100 5.577 10.711 1.00 87.12 102 TYR A N 1
ATOM 812 C CA . TYR A 1 102 ? -8.305 5.175 9.560 1.00 87.12 102 TYR A CA 1
ATOM 813 C C . TYR A 1 102 ? -8.057 3.659 9.543 1.00 87.12 102 TYR A C 1
ATOM 815 O O . TYR A 1 102 ? -8.404 3.010 8.564 1.00 87.12 102 TYR A O 1
ATOM 823 N N . LEU A 1 103 ? -7.535 3.073 10.625 1.00 86.56 103 LEU A N 1
ATOM 824 C CA . LEU A 1 103 ? -7.220 1.639 10.709 1.00 86.56 103 LEU A CA 1
ATOM 825 C C . LEU A 1 103 ? -8.451 0.751 10.480 1.00 86.56 103 LEU A C 1
ATOM 827 O O . LEU A 1 103 ? -8.374 -0.240 9.757 1.00 86.56 103 LEU A O 1
ATOM 831 N N . ASN A 1 104 ? -9.608 1.139 11.023 1.00 88.88 104 ASN A N 1
ATOM 832 C CA . ASN A 1 104 ? -10.863 0.406 10.843 1.00 88.88 104 ASN A CA 1
ATOM 833 C C . ASN A 1 104 ? -11.428 0.464 9.407 1.00 88.88 104 ASN A C 1
ATOM 835 O O . ASN A 1 104 ? -12.406 -0.221 9.121 1.00 88.88 104 ASN A O 1
ATOM 839 N N . ARG A 1 105 ? -10.837 1.246 8.490 1.00 88.19 105 ARG A N 1
ATOM 840 C CA . ARG A 1 105 ? -11.199 1.249 7.058 1.00 88.19 105 ARG A CA 1
ATOM 841 C C . ARG A 1 105 ? -10.462 0.191 6.240 1.00 88.19 105 ARG A C 1
ATOM 843 O O . ARG A 1 105 ? -10.711 0.100 5.042 1.00 88.19 105 ARG A O 1
ATOM 850 N N . PHE A 1 106 ? -9.569 -0.590 6.851 1.00 86.62 106 PHE A N 1
ATOM 851 C CA . PHE A 1 106 ? -8.783 -1.616 6.165 1.00 86.62 106 PHE A CA 1
ATOM 852 C C . PHE A 1 106 ? -9.211 -3.022 6.605 1.00 86.62 106 PHE A C 1
ATOM 854 O O . PHE A 1 106 ? -8.655 -3.547 7.571 1.00 86.62 106 PHE A O 1
ATOM 861 N N . PRO A 1 107 ? -10.139 -3.677 5.878 1.00 80.38 107 PRO A N 1
ATOM 862 C CA . PRO A 1 107 ? -10.606 -5.026 6.203 1.00 80.38 107 PRO A CA 1
ATOM 863 C C . PRO A 1 107 ? -9.472 -6.043 6.364 1.00 80.38 107 PRO A C 1
ATOM 865 O O . PRO A 1 107 ? -9.519 -6.889 7.249 1.00 80.38 107 PRO A O 1
ATOM 868 N N . ASN A 1 108 ? -8.408 -5.916 5.568 1.00 80.50 108 ASN A N 1
ATOM 869 C CA . ASN A 1 108 ? -7.255 -6.814 5.635 1.00 80.50 108 ASN A CA 1
ATOM 870 C C . ASN A 1 108 ? -6.520 -6.711 6.982 1.00 80.50 108 ASN A C 1
ATOM 872 O O . ASN A 1 108 ? -6.113 -7.728 7.531 1.00 80.50 108 ASN A O 1
ATOM 876 N N . LEU A 1 109 ? -6.395 -5.505 7.555 1.00 79.69 109 LEU A N 1
ATOM 877 C CA . LEU A 1 109 ? -5.798 -5.329 8.887 1.00 79.69 109 LEU A CA 1
ATOM 878 C C . LEU A 1 109 ? -6.693 -5.904 9.987 1.00 79.69 109 LEU A C 1
ATOM 880 O O . LEU A 1 109 ? -6.192 -6.383 10.998 1.00 79.69 109 LEU A O 1
ATOM 884 N N . GLN A 1 110 ? -8.010 -5.882 9.780 1.00 80.06 110 GLN A N 1
ATOM 885 C CA . GLN A 1 110 ? -8.974 -6.460 10.712 1.00 80.06 110 GLN A CA 1
ATOM 886 C C . GLN A 1 110 ? -8.991 -7.998 10.675 1.00 80.06 110 GLN A C 1
ATOM 888 O O . GLN A 1 110 ? -9.505 -8.622 11.600 1.00 80.06 110 GLN A O 1
ATOM 893 N N . GLN A 1 111 ? -8.449 -8.608 9.617 1.00 75.81 111 GLN A N 1
ATOM 894 C CA . GLN A 1 111 ? -8.388 -10.062 9.429 1.00 75.81 111 GLN A CA 1
ATOM 895 C C . GLN A 1 111 ? -7.009 -10.664 9.742 1.00 75.81 111 GLN A C 1
ATOM 897 O O . GLN A 1 111 ? -6.934 -11.847 10.048 1.00 75.81 111 GLN A O 1
ATOM 902 N N . ALA A 1 112 ? -5.930 -9.879 9.654 1.00 62.56 112 ALA A N 1
ATOM 903 C CA . ALA A 1 112 ? -4.552 -10.383 9.661 1.00 62.56 112 ALA A CA 1
ATOM 904 C C . ALA A 1 112 ? -3.839 -10.386 11.031 1.00 62.56 112 ALA A C 1
ATOM 906 O O . ALA A 1 112 ? -2.666 -10.736 11.084 1.00 62.56 112 ALA A O 1
ATOM 907 N N . LEU A 1 113 ? -4.490 -9.969 12.122 1.00 58.34 113 LEU A N 1
ATOM 908 C CA . LEU A 1 113 ? -3.870 -9.845 13.456 1.00 58.34 113 LEU A CA 1
ATOM 909 C C . LEU A 1 113 ? -3.942 -11.131 14.313 1.00 58.34 113 LEU A C 1
ATOM 911 O O . LEU A 1 113 ? -4.118 -11.040 15.527 1.00 58.34 113 LEU A O 1
ATOM 915 N N . GLU A 1 114 ? -3.798 -12.308 13.695 1.00 50.97 114 GLU A N 1
ATOM 916 C CA . GLU A 1 114 ? -3.611 -13.595 14.400 1.00 50.97 114 GLU A CA 1
ATOM 917 C C . GLU A 1 114 ? -2.128 -13.948 14.566 1.00 50.97 114 GLU A C 1
ATOM 919 O O . GLU A 1 114 ? -1.372 -13.813 13.576 1.00 50.97 114 GLU A O 1
#

Organism: Salmonella enterica I (NCBI:txid59201)